Protein AF-A0AAW1IDD9-F1 (afdb_monomer)

InterPro domains:
  IPR008979 Galactose-binding-like domain superfamily [SSF49785] (12-84)
  IPR010400 PITH domain [PF06201] (18-84)
  IPR010400 PITH domain [PS51532] (15-88)
  IPR037047 PITH domain superfamily [G3DSA:2.60.120.470] (13-88)
  IPR045099 PITH domain-containing protein 1-like [PTHR12175] (4-84)

Mean predicted aligned error: 11.86 Å

pLDDT: mean 76.32, std 16.99, range [40.78, 92.06]

Foldseek 3Di:
DDDDDDPPPDDPPPPPDVVVVLVQPLLVFWDLVPKAKPQWLDGSLVSVPSDHPVCPVPPPRDTDGNDDPDMDIDTDTNDDDDDDDDDD

Secondary structure (DSSP, 8-state):
-----------------HHHHHHT-GGGGB-SSS-EEESBSSTTHHHHT---GGGTT--S----BSSSS--EEE--BSS---------

Structure (mmCIF, N/CA/C/O backbone):
data_AF-A0AAW1IDD9-F1
#
_entry.id   AF-A0AAW1IDD9-F1
#
loop_
_atom_site.group_PDB
_a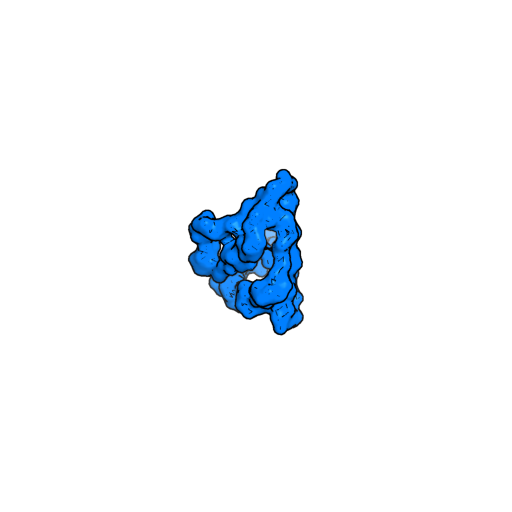tom_site.id
_atom_site.type_symbol
_atom_site.label_atom_id
_atom_site.label_alt_id
_atom_site.label_comp_id
_atom_site.label_asym_id
_atom_site.label_entity_id
_atom_site.label_seq_id
_atom_site.pdbx_PDB_ins_code
_atom_site.Cartn_x
_atom_site.Cartn_y
_atom_site.Cartn_z
_atom_site.occupancy
_atom_site.B_iso_or_equiv
_atom_site.auth_seq_id
_atom_site.auth_comp_id
_atom_site.auth_asym_id
_atom_site.auth_atom_id
_atom_site.pdbx_PDB_model_num
ATOM 1 N N . MET A 1 1 ? 16.617 35.232 53.264 1.00 50.22 1 MET A N 1
ATOM 2 C CA . MET A 1 1 ? 16.950 34.355 52.123 1.00 50.22 1 MET A CA 1
ATOM 3 C C . MET A 1 1 ? 15.800 33.385 51.944 1.00 50.22 1 MET A C 1
ATOM 5 O O . MET A 1 1 ? 15.634 32.538 52.813 1.00 50.22 1 MET A O 1
ATOM 9 N N . PRO A 1 2 ? 14.952 33.546 50.925 1.00 47.50 2 PRO A N 1
ATOM 10 C CA . PRO A 1 2 ? 13.919 32.566 50.640 1.00 47.50 2 PRO A CA 1
ATOM 11 C C . PRO A 1 2 ? 14.373 31.626 49.503 1.00 47.50 2 PRO A C 1
ATOM 13 O O . PRO A 1 2 ? 14.910 32.111 48.505 1.00 47.50 2 PRO A O 1
ATOM 16 N N . PRO A 1 3 ? 14.201 30.298 49.625 1.00 48.38 3 PRO A N 1
ATOM 17 C CA . PRO A 1 3 ? 14.424 29.378 48.523 1.00 48.38 3 PRO A CA 1
ATOM 18 C C . PRO A 1 3 ? 13.147 29.342 47.678 1.00 48.38 3 PRO A C 1
ATOM 20 O O . PRO A 1 3 ? 12.082 28.988 48.176 1.00 48.38 3 PRO A O 1
ATOM 23 N N . HIS A 1 4 ? 13.233 29.729 46.408 1.00 51.34 4 HIS A N 1
ATOM 24 C CA . HIS A 1 4 ? 12.117 29.589 45.475 1.00 51.34 4 HIS A CA 1
ATOM 25 C C . HIS A 1 4 ? 12.532 28.660 44.346 1.00 51.34 4 HIS A C 1
ATOM 27 O O . HIS A 1 4 ? 13.581 28.828 43.727 1.00 51.34 4 HIS A O 1
ATOM 33 N N . GLY A 1 5 ? 11.729 27.608 44.220 1.00 40.78 5 GLY A N 1
ATOM 34 C CA . GLY A 1 5 ? 12.029 26.388 43.505 1.00 40.78 5 GLY A CA 1
ATOM 35 C C . GLY A 1 5 ? 12.003 26.522 41.992 1.00 40.78 5 GLY A C 1
ATOM 36 O O . GLY A 1 5 ? 11.429 27.443 41.416 1.00 40.78 5 GLY A O 1
ATOM 37 N N . HIS A 1 6 ? 12.631 25.524 41.382 1.00 47.94 6 HIS A N 1
ATOM 38 C CA . HIS A 1 6 ? 12.542 25.188 39.974 1.00 47.94 6 HIS A CA 1
ATOM 39 C C . HIS A 1 6 ? 11.081 25.127 39.510 1.00 47.94 6 HIS A C 1
ATOM 41 O O . HIS A 1 6 ? 10.371 24.170 39.813 1.00 47.94 6 HIS A O 1
ATOM 47 N N . SER A 1 7 ? 10.661 26.116 38.724 1.00 45.41 7 SER A N 1
ATOM 48 C CA . SER A 1 7 ? 9.494 25.995 37.854 1.00 45.41 7 SER A CA 1
ATOM 49 C C . SER A 1 7 ? 9.987 25.420 36.529 1.00 45.41 7 SER A C 1
ATOM 51 O O . SER A 1 7 ? 10.443 26.146 35.649 1.00 45.41 7 SER A O 1
ATOM 53 N N . CYS A 1 8 ? 10.006 24.092 36.432 1.00 44.28 8 CYS A N 1
ATOM 54 C CA . CYS A 1 8 ? 10.047 23.426 35.139 1.00 44.28 8 CYS A CA 1
ATOM 55 C C . CYS A 1 8 ? 8.606 23.402 34.619 1.00 44.28 8 CYS A C 1
ATOM 57 O O . CYS A 1 8 ? 7.771 22.647 35.107 1.00 44.28 8 CYS A O 1
ATOM 59 N N . GLU A 1 9 ? 8.296 24.288 33.673 1.00 44.50 9 GLU A N 1
ATOM 60 C CA . GLU A 1 9 ? 7.064 24.218 32.888 1.00 44.50 9 GLU A CA 1
ATOM 61 C C . GLU A 1 9 ? 7.138 22.975 31.997 1.00 44.50 9 GLU A C 1
ATOM 63 O O . GLU A 1 9 ? 7.694 22.983 30.900 1.00 44.50 9 GLU A O 1
ATOM 68 N N . GLY A 1 10 ? 6.637 21.865 32.532 1.00 48.84 10 GLY A N 1
ATOM 69 C CA . GLY A 1 10 ? 6.283 20.686 31.768 1.00 48.84 10 GLY A CA 1
ATOM 70 C C . GLY A 1 10 ? 4.826 20.788 31.342 1.00 48.84 10 GLY A C 1
ATOM 71 O O . GLY A 1 10 ? 3.945 20.539 32.154 1.00 48.84 10 GLY A O 1
ATOM 72 N N . ASP A 1 11 ? 4.585 21.101 30.072 1.00 45.06 11 ASP A N 1
ATOM 73 C CA . ASP A 1 11 ? 3.401 20.612 29.363 1.00 45.06 11 ASP A CA 1
ATOM 74 C C . ASP A 1 11 ? 3.748 20.400 27.884 1.00 45.06 11 ASP A C 1
ATOM 76 O O . ASP A 1 11 ? 3.424 21.173 26.992 1.00 45.06 11 ASP A O 1
ATOM 80 N N . ASN A 1 12 ? 4.508 19.337 27.634 1.00 49.97 12 ASN A N 1
ATOM 81 C CA . ASN A 1 12 ? 4.431 18.619 26.369 1.00 49.97 12 ASN A CA 1
ATOM 82 C C . ASN A 1 12 ? 3.961 17.218 26.732 1.00 49.97 12 ASN A C 1
ATOM 84 O O . ASN A 1 12 ? 4.747 16.272 26.797 1.00 49.97 12 ASN A O 1
A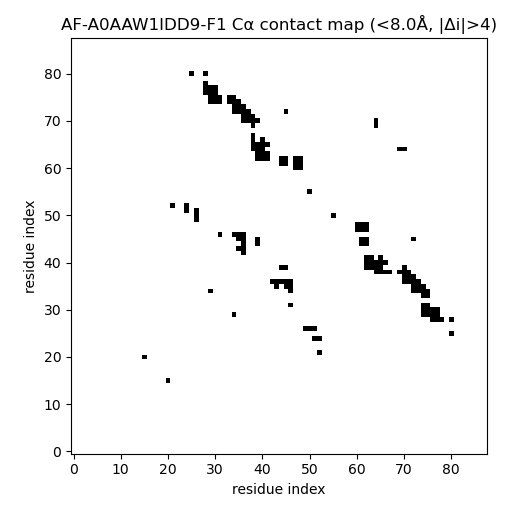TOM 88 N N . ASN A 1 13 ? 2.674 17.115 27.066 1.00 46.00 13 ASN A N 1
ATOM 89 C CA . ASN A 1 13 ? 1.990 15.846 27.255 1.00 46.00 13 ASN A CA 1
ATOM 90 C C . ASN A 1 13 ? 1.845 15.151 25.891 1.00 46.00 13 ASN A C 1
ATOM 92 O O . ASN A 1 13 ? 0.774 15.096 25.296 1.00 46.00 13 ASN A O 1
ATOM 96 N N . HIS A 1 14 ? 2.967 14.646 25.383 1.00 53.34 14 HIS A N 1
ATOM 97 C CA . HIS A 1 14 ? 3.011 13.629 24.347 1.00 53.34 14 HIS A CA 1
ATOM 98 C C . HIS A 1 14 ? 3.135 12.274 25.043 1.00 53.34 14 HIS A C 1
ATOM 100 O O . HIS A 1 14 ? 4.103 11.537 24.872 1.00 53.34 14 HIS A O 1
ATOM 106 N N . HIS A 1 15 ? 2.154 11.958 25.893 1.00 43.47 15 HIS A N 1
ATOM 107 C CA . HIS A 1 15 ? 1.931 10.592 26.345 1.00 43.47 15 HIS A CA 1
ATOM 108 C C . HIS A 1 15 ? 1.275 9.813 25.194 1.00 43.47 15 HIS A C 1
ATOM 110 O O . HIS A 1 15 ? 0.148 9.339 25.300 1.00 43.47 15 HIS A O 1
ATOM 116 N N . GLU A 1 16 ? 1.970 9.702 24.062 1.00 52.56 16 GLU A N 1
ATOM 117 C CA . GLU A 1 16 ? 1.654 8.685 23.069 1.00 52.56 16 GLU A CA 1
ATOM 118 C C . GLU A 1 16 ? 2.236 7.380 23.598 1.00 52.56 16 GLU A C 1
ATOM 120 O O . GLU A 1 16 ? 3.374 7.003 23.312 1.00 52.56 16 GLU A O 1
ATOM 125 N N . SER A 1 17 ? 1.464 6.690 24.438 1.00 49.59 17 SER A N 1
ATOM 126 C CA . SER A 1 17 ? 1.734 5.274 24.630 1.00 49.59 17 SER A CA 1
ATOM 127 C C . SER A 1 17 ? 1.638 4.616 23.242 1.00 49.59 17 SER A C 1
ATOM 129 O O . SER A 1 17 ? 0.724 4.936 22.474 1.00 49.59 17 SER A O 1
ATOM 131 N N . PRO A 1 18 ? 2.551 3.701 22.873 1.00 53.00 18 PRO A N 1
ATOM 132 C CA . PRO A 1 18 ? 2.473 2.974 21.600 1.00 53.00 18 PRO A CA 1
ATOM 133 C C . PRO A 1 18 ? 1.138 2.223 21.425 1.00 53.00 18 PRO A C 1
ATOM 135 O O . PRO A 1 18 ? 0.753 1.880 20.312 1.00 53.00 18 PRO A O 1
ATOM 138 N N . GLU A 1 19 ? 0.418 2.015 22.527 1.00 51.56 19 GLU A N 1
ATOM 139 C CA . GLU A 1 19 ? -0.929 1.454 22.611 1.00 51.56 19 GLU A CA 1
ATOM 140 C C . GLU A 1 19 ? -2.000 2.402 22.042 1.00 51.56 19 GLU A C 1
ATOM 142 O O . GLU A 1 19 ? -2.930 1.950 21.384 1.00 51.56 19 GLU A O 1
ATOM 147 N N . THR A 1 20 ? -1.832 3.720 22.192 1.00 51.41 20 THR A N 1
ATOM 148 C CA . THR A 1 20 ? -2.756 4.718 21.628 1.00 51.41 20 THR A CA 1
ATOM 149 C C . THR A 1 20 ? -2.616 4.795 20.102 1.00 51.41 20 THR A C 1
ATOM 151 O O . THR A 1 20 ? -3.609 4.879 19.386 1.00 51.41 20 THR A O 1
ATOM 154 N N . GLY A 1 21 ? -1.395 4.694 19.561 1.00 55.69 21 GLY A N 1
ATOM 155 C CA . GLY A 1 21 ? -1.156 4.700 18.106 1.00 55.69 21 GLY A CA 1
ATOM 156 C C . GLY A 1 21 ? -1.782 3.508 17.364 1.00 55.69 21 GLY A C 1
ATOM 157 O O . GLY A 1 21 ? -2.149 3.627 16.194 1.00 55.69 21 GLY A O 1
ATOM 158 N N . LEU A 1 22 ? -1.960 2.381 18.060 1.00 54.41 22 LEU A N 1
ATOM 159 C CA . LEU A 1 22 ? -2.656 1.191 17.563 1.00 54.41 22 LEU A CA 1
ATOM 160 C C . LEU A 1 22 ? -4.157 1.436 17.363 1.00 54.41 22 LEU A C 1
ATOM 162 O O . LEU A 1 22 ? -4.702 1.051 16.328 1.00 54.41 22 LEU A O 1
ATOM 166 N N . GLU A 1 23 ? -4.809 2.128 18.301 1.00 53.62 23 GLU A N 1
ATOM 167 C CA . GLU A 1 23 ? -6.237 2.476 18.209 1.00 53.62 23 GLU A CA 1
ATOM 168 C C . GLU A 1 23 ? -6.534 3.437 17.043 1.00 53.62 23 GLU A C 1
ATOM 170 O O . GLU A 1 23 ? -7.631 3.419 16.482 1.00 53.62 23 GLU A O 1
ATOM 175 N N . TYR A 1 24 ? -5.543 4.234 16.628 1.00 60.19 24 TYR A N 1
ATOM 176 C CA . TYR A 1 24 ? -5.640 5.161 15.494 1.00 60.19 24 TYR A CA 1
ATOM 177 C C . TYR A 1 24 ? -5.000 4.639 14.204 1.00 60.19 24 TYR A C 1
ATOM 179 O O . TYR A 1 24 ? -4.789 5.427 13.276 1.00 60.19 24 TYR A O 1
ATOM 187 N N . SER A 1 25 ? -4.688 3.341 14.109 1.00 71.56 25 SER A N 1
ATOM 188 C CA . SER A 1 25 ? -4.061 2.803 12.903 1.00 71.56 25 SER A CA 1
ATOM 189 C C . SER A 1 25 ? -4.941 3.055 11.675 1.00 71.56 25 SER A C 1
ATOM 191 O O . SER A 1 25 ? -6.006 2.458 11.494 1.00 71.56 25 SER A O 1
ATOM 193 N N . LEU A 1 26 ? -4.471 3.938 10.789 1.00 81.94 26 LEU A N 1
ATOM 194 C CA . LEU A 1 26 ? -5.151 4.249 9.532 1.00 81.94 26 LEU A CA 1
ATOM 195 C C . LEU A 1 26 ? -5.115 3.072 8.557 1.00 81.94 26 LEU A C 1
ATOM 197 O O . LEU A 1 26 ? -5.834 3.100 7.566 1.00 81.94 26 LEU A O 1
ATOM 201 N N . TYR A 1 27 ? -4.349 2.018 8.856 1.00 84.12 27 TYR A N 1
ATOM 202 C CA . TYR A 1 27 ? -4.241 0.820 8.031 1.00 84.12 27 TYR A CA 1
ATOM 203 C C . TYR A 1 27 ? -5.602 0.202 7.680 1.00 84.12 27 TYR A C 1
ATOM 205 O O . TYR A 1 27 ? -5.823 -0.212 6.544 1.00 84.12 27 TYR A O 1
ATOM 213 N N . ALA A 1 28 ? -6.544 0.188 8.629 1.00 84.81 28 ALA A N 1
ATOM 214 C CA . ALA A 1 28 ? -7.902 -0.315 8.406 1.00 84.81 28 ALA A CA 1
ATOM 215 C C . ALA A 1 28 ? -8.784 0.630 7.565 1.00 84.81 28 ALA A C 1
ATOM 217 O O . ALA A 1 28 ? -9.865 0.242 7.130 1.00 84.81 28 ALA A O 1
ATOM 218 N N . LYS A 1 29 ? -8.352 1.881 7.374 1.00 87.69 29 LYS A N 1
ATOM 219 C CA . LYS A 1 29 ? -9.032 2.911 6.579 1.00 87.69 29 LYS A CA 1
ATOM 220 C C . LYS A 1 29 ? -8.419 3.090 5.194 1.00 87.69 29 LYS A C 1
ATOM 222 O O . LYS A 1 29 ? -8.971 3.855 4.413 1.00 87.69 29 LYS A O 1
ATOM 227 N N . ILE A 1 30 ? -7.294 2.442 4.900 1.00 89.50 30 ILE A N 1
ATOM 228 C CA . ILE A 1 30 ? -6.685 2.469 3.569 1.00 89.50 30 ILE A CA 1
ATOM 229 C C . ILE A 1 30 ? -7.521 1.596 2.638 1.00 89.50 30 ILE A C 1
ATOM 231 O O . ILE A 1 30 ? -7.767 0.422 2.925 1.00 89.50 30 ILE A O 1
ATOM 235 N N . ASP A 1 31 ? -7.924 2.167 1.510 1.00 90.62 31 ASP A N 1
ATOM 236 C CA . ASP A 1 31 ? -8.529 1.425 0.414 1.00 90.62 31 ASP A CA 1
ATOM 237 C C . ASP A 1 31 ? -7.418 0.777 -0.424 1.00 90.62 31 ASP A C 1
ATOM 239 O O . ASP A 1 31 ? -6.778 1.417 -1.254 1.00 90.62 31 ASP A O 1
ATOM 243 N N . ARG A 1 32 ? -7.156 -0.508 -0.165 1.00 88.25 32 ARG A N 1
ATOM 244 C CA . ARG A 1 32 ? -6.098 -1.275 -0.849 1.00 88.25 32 ARG A CA 1
ATOM 245 C C . ARG A 1 32 ? -6.472 -1.667 -2.276 1.00 88.25 32 ARG A C 1
ATOM 247 O O . ARG A 1 32 ? -5.585 -2.013 -3.054 1.00 88.25 32 ARG A O 1
ATOM 254 N N . GLU A 1 33 ? -7.760 -1.654 -2.608 1.00 87.69 33 GLU A N 1
ATOM 255 C CA . GLU A 1 33 ? -8.235 -2.009 -3.944 1.00 87.69 33 GLU A CA 1
ATOM 256 C C . GLU A 1 33 ? -7.869 -0.890 -4.922 1.00 87.69 33 GLU A C 1
ATOM 258 O O . GLU A 1 33 ? -7.190 -1.145 -5.920 1.00 87.69 33 GLU A O 1
ATOM 263 N N . ASN A 1 34 ? -8.197 0.352 -4.547 1.00 90.31 34 ASN A N 1
ATOM 264 C CA . ASN A 1 34 ? -7.915 1.560 -5.327 1.0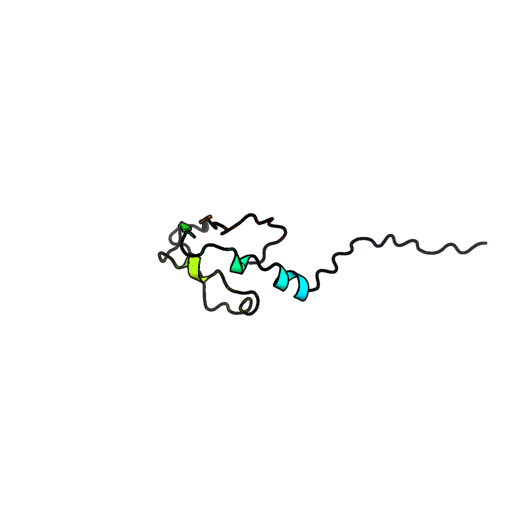0 90.31 34 ASN A CA 1
ATOM 265 C C . ASN A 1 34 ? -6.538 2.186 -5.050 1.00 90.31 34 ASN A C 1
ATOM 267 O O . ASN A 1 34 ? -6.231 3.236 -5.606 1.00 90.31 34 ASN A O 1
ATOM 271 N N . LEU A 1 35 ? -5.715 1.585 -4.186 1.00 91.06 35 LEU A N 1
ATOM 272 C CA . LEU A 1 35 ? -4.341 2.038 -3.986 1.00 91.06 35 LEU A CA 1
ATOM 273 C C . LEU A 1 35 ? -3.575 1.940 -5.304 1.00 91.06 35 LEU A C 1
ATOM 275 O O . LEU A 1 35 ? -3.692 0.942 -6.013 1.00 91.06 35 LEU A O 1
ATOM 279 N N . GLU A 1 36 ? -2.771 2.946 -5.617 1.00 91.81 36 GLU A N 1
ATOM 280 C CA . GLU A 1 36 ? -1.896 2.914 -6.787 1.00 91.81 36 GLU A CA 1
ATOM 281 C C . GLU A 1 36 ? -0.469 3.214 -6.353 1.00 91.81 36 GLU A C 1
ATOM 283 O O . GLU A 1 36 ? -0.224 4.074 -5.500 1.00 91.81 36 GLU A O 1
ATOM 288 N N . CYS A 1 37 ? 0.474 2.491 -6.940 1.00 91.69 37 CYS A N 1
ATOM 289 C CA . CYS A 1 37 ? 1.889 2.752 -6.786 1.00 91.69 37 CYS A CA 1
ATOM 290 C C . CYS A 1 37 ? 2.483 2.926 -8.184 1.00 91.69 37 CYS A C 1
ATOM 292 O O . CYS A 1 37 ? 2.224 2.129 -9.078 1.00 91.69 37 CYS A O 1
ATOM 294 N N . LEU A 1 38 ? 3.203 4.025 -8.394 1.00 89.75 38 LEU A N 1
ATOM 295 C CA . LEU A 1 38 ? 3.902 4.307 -9.643 1.00 89.75 38 LEU A CA 1
ATOM 296 C C . LEU A 1 38 ? 5.405 4.158 -9.416 1.00 89.75 38 LEU A C 1
ATOM 298 O O . LEU A 1 38 ? 5.898 4.406 -8.312 1.00 89.75 38 LEU A O 1
ATOM 302 N N . ASN A 1 39 ? 6.110 3.812 -10.492 1.00 89.31 39 ASN A N 1
ATOM 303 C CA . ASN A 1 39 ? 7.548 3.523 -10.534 1.00 89.31 39 ASN A CA 1
ATOM 304 C C . ASN A 1 39 ? 7.971 2.252 -9.781 1.00 89.31 39 ASN A C 1
ATOM 306 O O . ASN A 1 39 ? 9.157 2.059 -9.529 1.00 89.31 39 ASN A O 1
ATOM 310 N N . GLU A 1 40 ? 7.029 1.377 -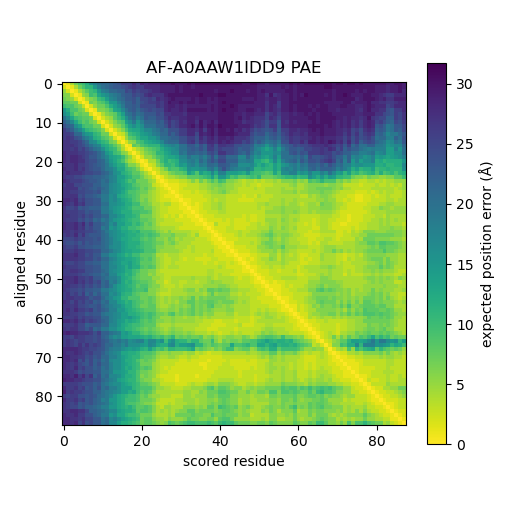9.435 1.00 90.94 40 GLU A N 1
ATOM 311 C CA . GLU A 1 40 ? 7.321 0.049 -8.895 1.00 90.94 40 GLU A CA 1
ATOM 312 C C . GLU A 1 40 ? 7.854 -0.896 -9.984 1.00 90.94 40 GLU A C 1
ATOM 314 O O . GLU A 1 40 ? 7.309 -0.955 -11.084 1.00 90.94 40 GLU A O 1
ATOM 319 N N . ALA A 1 41 ? 8.901 -1.661 -9.666 1.00 89.88 41 ALA A N 1
ATOM 320 C CA . ALA A 1 41 ? 9.493 -2.664 -10.559 1.00 89.88 41 ALA A CA 1
ATOM 321 C C . ALA A 1 41 ? 8.531 -3.822 -10.857 1.00 89.88 41 ALA A C 1
ATOM 323 O O . ALA A 1 41 ? 8.554 -4.437 -11.923 1.00 89.88 41 ALA A O 1
ATOM 324 N N . VAL A 1 42 ? 7.671 -4.139 -9.888 1.00 88.56 42 VAL A N 1
ATOM 325 C CA . VAL A 1 42 ? 6.654 -5.181 -10.003 1.00 88.56 42 VAL A CA 1
ATOM 326 C C . VAL A 1 42 ? 5.292 -4.553 -9.758 1.00 88.56 42 VAL A C 1
ATOM 328 O O . VAL A 1 42 ? 5.030 -4.057 -8.661 1.00 88.56 42 VAL A O 1
ATOM 331 N N . ASP A 1 43 ? 4.424 -4.620 -10.768 1.00 87.06 43 ASP A N 1
ATOM 332 C CA . ASP A 1 43 ? 3.045 -4.129 -10.697 1.00 87.06 43 ASP A CA 1
ATOM 333 C C . ASP A 1 43 ? 2.315 -4.697 -9.469 1.00 87.06 43 ASP A C 1
ATOM 335 O O . ASP A 1 43 ? 2.306 -5.909 -9.216 1.00 87.06 43 ASP A O 1
ATOM 339 N N . GLY A 1 44 ? 1.746 -3.800 -8.664 1.00 85.31 44 GLY A N 1
ATOM 340 C CA . GLY A 1 44 ? 0.999 -4.143 -7.458 1.00 85.31 44 GLY A CA 1
ATOM 341 C C . GLY A 1 44 ? 1.852 -4.512 -6.241 1.00 85.31 44 GLY A C 1
ATOM 342 O O . GLY A 1 44 ? 1.284 -4.772 -5.173 1.00 85.31 44 GLY A O 1
ATOM 343 N N . SER A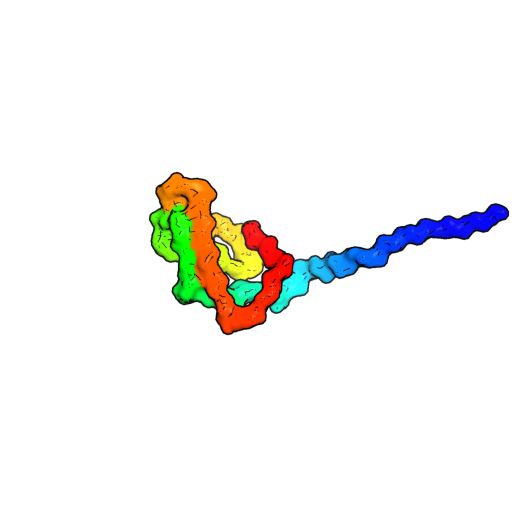 1 45 ? 3.187 -4.500 -6.337 1.00 89.00 45 SER A N 1
ATOM 344 C CA . SER A 1 45 ? 4.062 -4.751 -5.180 1.00 89.00 45 SER A CA 1
ATOM 345 C C . SER A 1 45 ? 3.935 -3.659 -4.114 1.00 89.00 45 SER A C 1
ATOM 347 O O . SER A 1 45 ? 3.902 -3.977 -2.918 1.00 89.00 45 SER A O 1
ATOM 349 N N . GLY A 1 46 ? 3.706 -2.403 -4.509 1.00 88.00 46 GLY A N 1
ATOM 350 C CA . GLY A 1 46 ? 3.472 -1.289 -3.592 1.00 88.00 46 GLY A CA 1
ATOM 351 C C . GLY A 1 46 ? 2.231 -1.454 -2.706 1.00 88.00 46 GLY A C 1
ATOM 352 O O . GLY A 1 46 ? 2.176 -0.906 -1.608 1.00 88.00 46 GLY A O 1
ATOM 353 N N . LYS A 1 47 ? 1.249 -2.275 -3.102 1.00 88.69 47 LYS A N 1
ATOM 354 C CA . LYS A 1 47 ? 0.072 -2.585 -2.261 1.00 88.69 47 LYS A CA 1
ATOM 355 C C . LYS A 1 47 ? 0.411 -3.490 -1.084 1.00 88.69 47 LYS A C 1
ATOM 357 O O . LYS A 1 47 ? -0.264 -3.450 -0.056 1.00 88.69 47 LYS A O 1
ATOM 362 N N . THR A 1 48 ? 1.441 -4.317 -1.238 1.00 86.94 48 THR A N 1
ATOM 363 C CA . THR A 1 48 ? 1.776 -5.380 -0.283 1.00 86.94 48 THR A CA 1
ATOM 364 C C . THR A 1 48 ? 2.571 -4.873 0.918 1.00 86.94 48 THR A C 1
ATOM 366 O O . THR A 1 48 ? 2.529 -5.491 1.979 1.00 86.94 48 THR A O 1
ATOM 369 N N . ILE A 1 49 ? 3.236 -3.720 0.790 1.00 88.44 49 ILE A N 1
ATOM 370 C CA . ILE A 1 49 ? 4.048 -3.133 1.865 1.00 88.44 49 ILE A CA 1
ATOM 371 C C . ILE A 1 49 ? 3.214 -2.488 2.981 1.00 88.44 49 ILE A C 1
ATOM 373 O O . ILE A 1 49 ? 3.708 -2.288 4.092 1.00 88.44 49 ILE A O 1
ATOM 377 N N . PHE A 1 50 ? 1.936 -2.192 2.720 1.00 87.50 50 PHE A N 1
ATOM 378 C CA . PHE A 1 50 ? 1.018 -1.701 3.741 1.0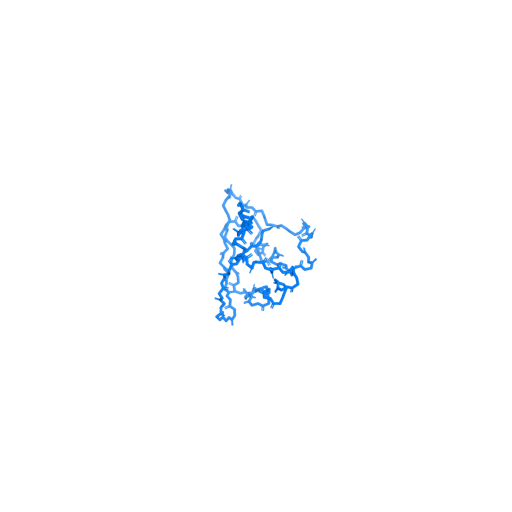0 87.50 50 PHE A CA 1
ATOM 379 C C . PHE A 1 50 ? 0.622 -2.856 4.660 1.00 87.50 50 PHE A C 1
ATOM 381 O O . PHE A 1 50 ? -0.134 -3.759 4.286 1.00 87.50 50 PHE A O 1
ATOM 388 N N . LYS A 1 51 ? 1.103 -2.794 5.900 1.00 85.25 51 LYS A N 1
ATOM 389 C CA . LYS A 1 51 ? 0.958 -3.854 6.899 1.00 85.25 51 LYS A CA 1
ATOM 390 C C . LYS A 1 51 ? 0.427 -3.316 8.230 1.00 85.25 51 LYS A C 1
ATOM 392 O O . LYS A 1 51 ? 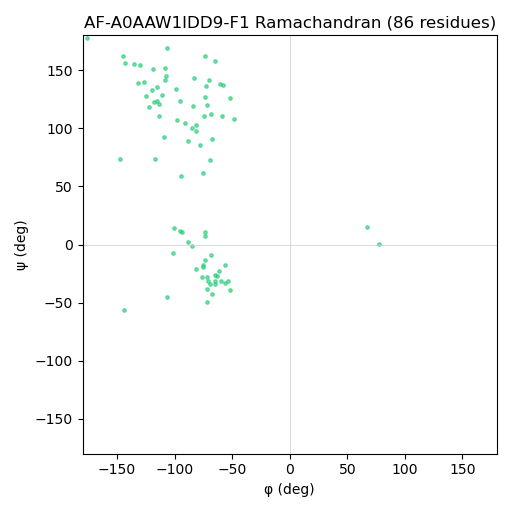0.612 -2.132 8.532 1.00 85.25 51 LYS A O 1
ATOM 397 N N . PRO A 1 52 ? -0.241 -4.162 9.033 1.00 84.31 52 PRO A N 1
ATOM 398 C CA . PRO A 1 52 ? -0.674 -3.770 10.365 1.00 84.31 52 PRO A CA 1
ATOM 399 C C . PRO A 1 52 ? 0.534 -3.496 11.266 1.00 84.31 52 PRO A C 1
ATOM 401 O O . PRO A 1 52 ? 1.635 -4.001 11.046 1.00 84.31 52 PRO A O 1
ATOM 404 N N . TRP A 1 53 ? 0.315 -2.720 12.327 1.00 80.62 53 TRP A N 1
ATOM 405 C CA . TRP A 1 53 ? 1.369 -2.344 13.275 1.00 80.62 53 TRP A CA 1
ATOM 406 C C . TRP A 1 53 ? 2.090 -3.547 13.901 1.00 80.62 53 TRP A C 1
ATOM 408 O O . TRP A 1 53 ? 3.292 -3.484 14.149 1.00 80.62 53 TRP A O 1
ATOM 418 N N . GLU A 1 54 ? 1.381 -4.655 14.122 1.00 82.06 54 GLU A N 1
ATOM 419 C CA . GLU A 1 54 ? 1.954 -5.899 14.655 1.00 82.06 54 GLU A CA 1
ATOM 420 C C . GLU A 1 54 ? 3.063 -6.461 13.753 1.00 82.06 54 GLU A C 1
ATOM 422 O O . GLU A 1 54 ? 4.056 -7.002 14.237 1.00 82.06 54 GLU A O 1
ATOM 427 N N . GLU A 1 55 ? 2.955 -6.242 12.442 1.00 82.69 55 GLU A N 1
ATOM 428 C CA . GLU A 1 55 ? 3.917 -6.695 11.439 1.00 82.69 55 GLU A CA 1
ATOM 429 C C . GLU A 1 55 ? 4.984 -5.640 11.109 1.00 82.69 55 GLU A C 1
ATOM 431 O O . GLU A 1 55 ? 5.777 -5.816 10.181 1.00 82.69 55 GLU A O 1
ATOM 436 N N . ARG A 1 56 ? 5.082 -4.541 11.872 1.00 82.88 56 ARG A N 1
ATOM 437 C CA . ARG A 1 56 ? 6.064 -3.470 11.603 1.00 82.88 56 ARG A CA 1
ATOM 438 C C . ARG A 1 56 ? 7.509 -3.974 11.502 1.00 82.88 56 ARG A C 1
ATOM 440 O O . ARG A 1 56 ? 8.269 -3.460 10.694 1.00 82.88 56 ARG A O 1
ATOM 447 N N . LEU A 1 57 ? 7.853 -5.038 12.233 1.00 84.50 57 LEU A N 1
ATOM 448 C CA . LEU A 1 57 ? 9.182 -5.669 12.218 1.00 84.50 57 LEU A CA 1
ATOM 449 C C . LEU A 1 57 ? 9.379 -6.707 11.093 1.00 84.50 57 LEU A C 1
ATOM 451 O O . LEU A 1 57 ? 10.449 -7.297 10.982 1.00 84.50 57 LEU A O 1
ATOM 455 N N . ASN A 1 58 ? 8.359 -6.960 10.272 1.00 84.81 58 ASN A N 1
ATOM 456 C CA . ASN A 1 58 ? 8.433 -7.874 9.136 1.00 84.81 58 ASN A CA 1
ATOM 457 C C . ASN A 1 58 ? 8.984 -7.155 7.893 1.00 84.81 58 ASN A C 1
ATOM 459 O O . ASN A 1 58 ? 8.250 -6.443 7.212 1.00 84.81 58 ASN A O 1
ATOM 463 N N . PHE A 1 59 ? 10.268 -7.341 7.595 1.00 85.56 59 PHE A N 1
ATOM 464 C CA . PHE A 1 59 ? 10.938 -6.737 6.432 1.00 85.56 59 PHE A CA 1
ATOM 465 C C . PHE A 1 59 ? 10.983 -7.657 5.204 1.00 85.56 59 PHE A C 1
ATOM 467 O O . PHE A 1 59 ? 11.710 -7.383 4.256 1.00 85.56 59 PHE A O 1
ATOM 474 N N . ASN A 1 60 ? 10.234 -8.765 5.209 1.00 87.75 60 ASN A N 1
ATOM 475 C CA . ASN A 1 60 ? 10.233 -9.690 4.074 1.00 87.75 60 ASN A CA 1
ATOM 476 C C . ASN A 1 60 ? 9.517 -9.101 2.852 1.00 87.75 60 ASN A C 1
ATOM 478 O O . ASN A 1 60 ? 9.875 -9.411 1.719 1.00 87.75 60 ASN A O 1
ATOM 482 N N . VAL A 1 61 ? 8.510 -8.255 3.085 1.00 86.00 61 VAL A N 1
ATOM 483 C CA . VAL A 1 61 ? 7.737 -7.598 2.030 1.00 86.00 61 VAL A CA 1
ATOM 484 C C . VAL A 1 61 ? 8.324 -6.218 1.772 1.00 86.00 61 VAL A C 1
ATOM 486 O O . VAL A 1 61 ? 8.442 -5.409 2.692 1.00 86.00 61 VAL A O 1
ATOM 489 N N . HIS A 1 62 ? 8.695 -5.971 0.524 1.00 87.69 62 HIS A N 1
ATOM 490 C CA . HIS A 1 62 ? 9.282 -4.723 0.063 1.00 87.69 62 HIS A CA 1
ATOM 491 C C . HIS A 1 62 ? 8.807 -4.428 -1.359 1.00 87.69 62 HIS A C 1
ATOM 493 O O . HIS A 1 62 ? 8.310 -5.306 -2.064 1.00 87.69 62 HIS A O 1
ATOM 499 N N . VAL A 1 63 ? 8.969 -3.174 -1.750 1.00 89.81 63 VAL A N 1
ATOM 500 C CA . VAL A 1 63 ? 8.745 -2.673 -3.101 1.00 89.81 63 VAL A CA 1
ATOM 501 C C . VAL A 1 63 ? 10.068 -2.107 -3.584 1.00 89.81 63 VAL A C 1
ATOM 503 O O . VAL A 1 63 ? 10.750 -1.398 -2.844 1.00 89.81 63 VAL A O 1
ATOM 506 N N . GLU A 1 64 ? 10.444 -2.478 -4.797 1.00 89.38 64 GLU A N 1
ATOM 507 C CA . GLU A 1 64 ? 11.637 -1.982 -5.472 1.00 89.38 64 GLU A CA 1
ATOM 508 C C . GLU A 1 64 ? 11.194 -1.030 -6.580 1.00 89.38 64 GLU A C 1
ATOM 510 O O . GLU A 1 64 ? 10.127 -1.223 -7.169 1.00 89.38 64 GLU A O 1
ATOM 515 N N . SER A 1 65 ? 11.975 0.016 -6.834 1.00 89.81 65 SER A N 1
ATOM 516 C CA . SER A 1 65 ? 11.716 0.923 -7.945 1.00 89.81 65 SER A CA 1
ATOM 517 C C . SER A 1 65 ? 12.291 0.381 -9.253 1.00 89.81 65 SER A C 1
ATOM 519 O O . SER A 1 65 ? 13.345 -0.247 -9.262 1.00 89.81 65 SER A O 1
ATOM 521 N N . ASP A 1 66 ? 11.587 0.608 -10.363 1.00 83.69 66 ASP A N 1
ATOM 522 C CA . ASP A 1 66 ? 11.947 0.034 -11.673 1.00 83.69 66 ASP A CA 1
ATOM 523 C C . ASP A 1 66 ? 13.143 0.734 -12.341 1.00 83.69 66 ASP A C 1
ATOM 525 O O . ASP A 1 66 ? 13.874 0.131 -13.127 1.00 83.69 66 ASP A O 1
ATOM 529 N N . ALA A 1 67 ? 13.346 2.022 -12.050 1.00 75.38 67 ALA A N 1
ATOM 530 C CA . ALA A 1 67 ? 14.325 2.846 -12.759 1.00 75.38 67 ALA A CA 1
ATOM 531 C C . ALA A 1 67 ? 15.028 3.870 -11.861 1.00 75.38 67 ALA A C 1
ATOM 533 O O . ALA A 1 67 ? 16.256 3.873 -11.771 1.00 75.38 67 ALA A O 1
ATOM 534 N N . ASP A 1 68 ? 14.259 4.732 -11.198 1.00 82.69 68 ASP A N 1
ATOM 535 C CA . ASP A 1 68 ? 14.775 5.854 -10.411 1.00 82.69 68 ASP A CA 1
ATOM 536 C C . ASP A 1 68 ? 14.641 5.599 -8.902 1.00 82.69 68 ASP A C 1
ATOM 538 O O . ASP A 1 68 ? 13.945 4.689 -8.460 1.00 82.69 68 ASP A O 1
ATOM 542 N N . GLU A 1 69 ? 15.272 6.432 -8.075 1.00 84.44 69 GLU A N 1
ATOM 543 C CA . GLU A 1 69 ? 15.172 6.382 -6.603 1.00 84.44 69 GLU A CA 1
ATOM 544 C C . GLU A 1 69 ? 13.822 6.892 -6.046 1.00 84.44 69 GLU A C 1
ATOM 546 O O . GLU A 1 69 ? 13.666 7.087 -4.840 1.00 84.44 69 GLU A O 1
ATOM 551 N N . GLU A 1 70 ? 12.831 7.099 -6.918 1.00 88.69 70 GLU A N 1
ATOM 552 C CA . GLU A 1 70 ? 11.540 7.704 -6.598 1.00 88.69 70 GLU A CA 1
ATOM 553 C C . GLU A 1 70 ? 10.383 6.712 -6.790 1.00 88.69 70 GLU A C 1
ATOM 555 O O . GLU A 1 70 ? 10.142 6.219 -7.891 1.00 88.69 70 GLU A O 1
ATOM 560 N N . LEU A 1 71 ? 9.605 6.492 -5.726 1.00 89.12 71 LEU A N 1
ATOM 561 C CA . LEU A 1 71 ? 8.335 5.758 -5.743 1.00 89.12 71 LEU A CA 1
ATOM 562 C C . LEU A 1 71 ? 7.188 6.704 -5.390 1.00 89.12 71 LEU A C 1
ATOM 564 O O . LEU A 1 71 ? 7.284 7.460 -4.418 1.00 89.12 71 LEU A O 1
ATOM 568 N N . LEU A 1 72 ? 6.081 6.634 -6.133 1.00 90.69 72 LEU A N 1
ATOM 569 C CA . LEU A 1 72 ? 4.886 7.425 -5.832 1.00 90.69 72 LEU A CA 1
ATOM 570 C C . LEU A 1 72 ? 3.756 6.527 -5.342 1.00 90.69 72 LEU A C 1
ATOM 572 O O . LEU A 1 72 ? 3.378 5.576 -6.016 1.00 90.69 72 LEU A O 1
ATOM 576 N N . PHE A 1 73 ? 3.169 6.876 -4.198 1.00 91.44 73 PHE A N 1
ATOM 577 C CA . PHE A 1 73 ? 2.013 6.180 -3.637 1.00 91.44 73 PHE A CA 1
ATOM 578 C C . PHE A 1 73 ? 0.787 7.086 -3.635 1.00 91.44 73 PHE A C 1
ATOM 580 O O . PHE A 1 73 ? 0.774 8.134 -2.985 1.00 91.44 73 PHE A O 1
ATOM 587 N N . ASN A 1 74 ? -0.269 6.647 -4.311 1.00 91.94 74 ASN A N 1
ATOM 588 C CA . ASN A 1 74 ? -1.603 7.215 -4.196 1.00 91.94 74 ASN A CA 1
ATOM 589 C C . ASN A 1 74 ? -2.413 6.348 -3.225 1.00 91.94 74 ASN A C 1
ATOM 591 O O . ASN A 1 74 ? -2.784 5.221 -3.551 1.00 91.94 74 ASN A O 1
ATOM 595 N N . ILE A 1 75 ? -2.654 6.860 -2.014 1.00 90.94 75 ILE A N 1
ATOM 596 C CA . ILE A 1 75 ? -3.303 6.117 -0.924 1.00 90.94 75 ILE A CA 1
ATOM 597 C C . ILE A 1 75 ? -4.712 6.687 -0.696 1.00 90.94 75 ILE A C 1
ATOM 599 O O . ILE A 1 75 ? -4.869 7.641 0.076 1.00 90.94 75 ILE A O 1
ATOM 603 N N . PRO A 1 76 ? -5.752 6.132 -1.343 1.00 92.06 76 PRO A N 1
ATOM 604 C CA . PRO A 1 76 ? -7.124 6.491 -1.032 1.00 92.06 76 PRO A CA 1
ATOM 605 C C . PRO A 1 76 ? -7.523 5.956 0.347 1.00 92.06 76 PRO A C 1
ATOM 607 O O . PRO A 1 76 ? -7.167 4.847 0.749 1.00 92.06 76 PRO A O 1
ATOM 610 N N . PHE A 1 77 ? -8.299 6.755 1.077 1.00 91.25 77 PHE A N 1
ATOM 611 C CA . PHE A 1 77 ? -8.892 6.354 2.348 1.00 91.25 77 PHE A CA 1
ATOM 612 C C . PHE A 1 77 ? -10.395 6.149 2.183 1.00 91.25 77 PHE A C 1
ATOM 614 O O . PHE A 1 77 ? -11.075 6.949 1.542 1.00 91.25 77 PHE A O 1
ATOM 621 N N . THR A 1 78 ? -10.944 5.130 2.840 1.00 90.44 78 THR A N 1
ATOM 622 C CA . THR A 1 78 ? -12.375 4.783 2.796 1.00 90.44 78 THR A CA 1
ATOM 623 C C . THR A 1 78 ? -13.267 5.750 3.592 1.00 90.44 78 THR A C 1
ATOM 625 O O . THR A 1 78 ? -14.449 5.484 3.809 1.00 90.44 78 THR A O 1
ATOM 628 N N . GLY A 1 79 ? -12.714 6.851 4.101 1.00 87.38 79 GLY A N 1
ATOM 629 C CA . GLY A 1 79 ? -13.434 7.851 4.880 1.00 87.38 79 GLY A CA 1
ATOM 630 C C . GLY A 1 79 ? -12.559 9.044 5.249 1.00 87.38 79 GLY A C 1
ATOM 631 O O . GLY A 1 79 ? -11.367 9.087 4.950 1.00 87.38 79 GLY A O 1
ATOM 632 N N . ASN A 1 80 ? -13.155 10.025 5.926 1.00 86.25 80 ASN A N 1
ATOM 633 C CA . ASN A 1 80 ? -12.440 11.213 6.376 1.00 86.25 80 ASN A CA 1
ATOM 634 C C . ASN A 1 80 ? -11.442 10.846 7.478 1.00 86.25 80 ASN A C 1
ATOM 636 O O . ASN A 1 80 ? -11.825 10.489 8.593 1.00 86.25 80 ASN A O 1
ATOM 640 N N . VAL A 1 81 ? -10.157 10.970 7.164 1.00 85.44 81 VAL A N 1
ATOM 641 C CA . VAL A 1 81 ? -9.058 10.760 8.105 1.00 85.44 81 VAL A CA 1
ATOM 642 C C . VAL A 1 81 ? -8.263 12.049 8.261 1.00 85.44 81 VAL A C 1
ATOM 644 O O . VAL A 1 81 ? -8.186 12.868 7.345 1.00 85.44 81 VAL A O 1
ATOM 647 N N . LYS A 1 82 ? -7.663 12.239 9.435 1.00 84.81 82 LYS A N 1
ATOM 648 C CA . LYS A 1 82 ? -6.691 13.306 9.672 1.00 84.81 82 LYS A CA 1
ATOM 649 C C . LYS A 1 82 ? -5.343 12.657 9.931 1.00 84.81 82 LYS A C 1
ATOM 651 O O . LYS A 1 82 ? -5.159 12.028 10.970 1.00 84.81 82 LYS A O 1
ATOM 656 N N . LEU A 1 83 ? -4.420 12.816 8.990 1.00 83.81 83 LEU A N 1
ATOM 657 C CA . LEU A 1 83 ? -3.061 12.320 9.142 1.00 83.81 83 LEU A CA 1
ATOM 658 C C . LEU A 1 83 ? -2.333 13.194 10.169 1.00 83.81 83 LEU A C 1
ATOM 660 O O . LEU A 1 83 ? -2.260 14.413 10.016 1.00 83.81 83 LEU A O 1
ATOM 664 N N . LYS A 1 84 ? -1.871 12.570 11.254 1.00 82.56 84 LYS A N 1
ATOM 665 C CA . LYS A 1 84 ? -1.097 13.235 12.312 1.00 82.56 84 LYS A CA 1
ATOM 666 C C . LYS A 1 84 ? 0.375 12.849 12.253 1.00 82.56 84 LYS A C 1
ATOM 668 O O . LYS A 1 84 ? 1.230 13.718 12.351 1.00 82.56 84 LYS A O 1
ATOM 673 N N . LEU A 1 85 ? 0.641 11.556 12.091 1.00 80.50 85 LEU A N 1
ATOM 674 C CA . LEU A 1 85 ? 1.967 10.951 12.090 1.00 80.50 85 LEU A CA 1
ATOM 675 C C . LEU A 1 85 ? 1.998 9.816 11.064 1.00 80.50 85 LEU A C 1
ATOM 677 O O . LEU A 1 85 ? 0.955 9.243 10.737 1.00 80.50 85 LEU A O 1
ATOM 681 N N . TYR A 1 86 ? 3.192 9.495 10.579 1.00 79.81 86 TYR A N 1
ATOM 682 C CA . TYR A 1 86 ? 3.463 8.342 9.726 1.00 79.81 86 TYR A CA 1
ATOM 683 C C . TYR A 1 86 ? 4.730 7.631 10.215 1.00 79.81 86 TYR A C 1
ATOM 685 O O . TYR A 1 86 ? 5.575 8.238 10.872 1.00 79.81 86 TYR A O 1
ATOM 693 N N . ALA A 1 87 ? 4.839 6.342 9.905 1.00 78.19 87 ALA A N 1
ATOM 694 C CA . ALA A 1 87 ? 6.011 5.517 10.171 1.00 78.19 87 ALA A CA 1
ATOM 695 C C . ALA A 1 87 ? 6.360 4.745 8.893 1.00 78.19 87 ALA A C 1
ATOM 697 O O . ALA A 1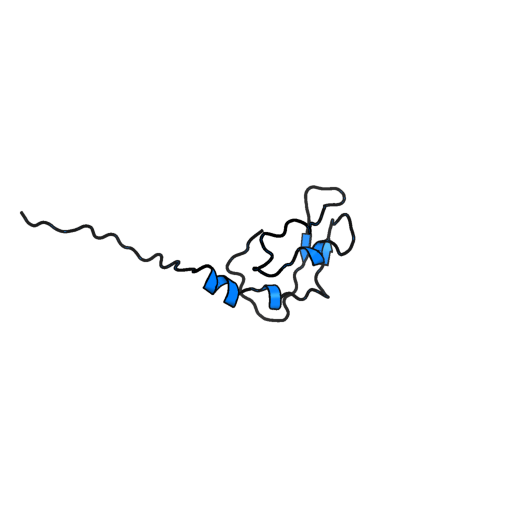 87 ? 5.447 4.292 8.200 1.00 78.19 87 ALA A O 1
ATOM 698 N N . LEU A 1 88 ? 7.657 4.644 8.597 1.00 71.75 88 LEU A N 1
ATOM 699 C CA . LEU A 1 88 ? 8.219 3.903 7.465 1.00 71.75 88 LEU A CA 1
ATOM 700 C C . LEU A 1 88 ? 8.883 2.618 7.965 1.00 71.75 88 LEU A C 1
ATOM 702 O O . LEU A 1 88 ? 9.470 2.668 9.073 1.00 71.75 88 LEU A O 1
#

Radius of gyration: 20.09 Å; Cα contacts (8 Å, |Δi|>4): 85; chains: 1; bounding box: 30×44×65 Å

Sequence (88 aa):
MPPHGHSCEGDNNHHESPETGLEYSLYAKIDRENLECLNEAVDGSGKTIFKPWEERLNFNVHVESDADEELLFNIPFTGNVKLKLYAL

Organism: Popillia japonica (NCBI:txid7064)

Solvent-accessible surface area (backbone atoms only — not comparable to full-atom values): 6104 Å² total; per-residue (Å²): 139,82,92,79,76,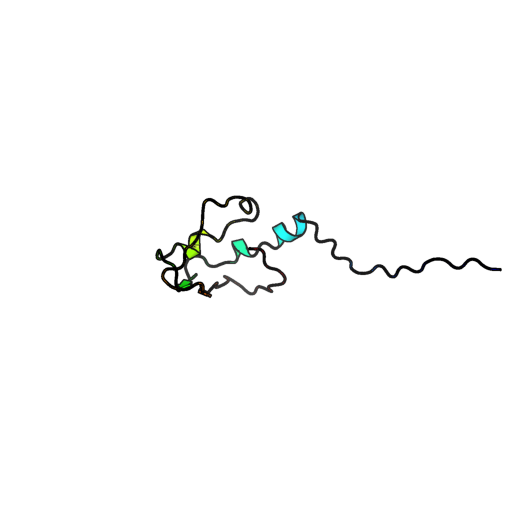89,81,76,89,80,82,79,86,74,80,70,49,77,69,56,57,58,81,63,50,57,66,85,39,48,34,70,82,76,39,45,60,45,51,48,58,47,89,71,34,58,61,62,54,72,64,56,77,90,48,67,85,58,76,86,58,68,66,55,54,60,81,56,101,58,72,48,76,48,78,46,55,78,58,97,76,81,90,85,80,86,85,134